Protein AF-T0FRR7-F1 (afdb_monomer_lite)

Structure (mmCIF, N/CA/C/O backbone):
data_AF-T0FRR7-F1
#
_entry.id   AF-T0FRR7-F1
#
loop_
_atom_site.group_PDB
_atom_site.id
_atom_site.type_symbol
_atom_site.label_atom_id
_atom_site.label_alt_id
_atom_site.label_comp_id
_atom_site.label_asym_id
_atom_site.label_entity_id
_atom_site.label_seq_id
_atom_site.pdbx_PDB_ins_code
_atom_site.Cartn_x
_atom_site.Cartn_y
_atom_site.Cartn_z
_atom_site.occupancy
_atom_site.B_iso_or_equiv
_atom_site.auth_seq_id
_atom_site.auth_comp_id
_atom_site.auth_asym_id
_atom_site.auth_atom_id
_atom_site.pdbx_PDB_model_num
ATOM 1 N N . MET A 1 1 ? -27.441 -0.246 1.746 1.00 48.38 1 MET A N 1
ATOM 2 C CA . MET A 1 1 ? -27.263 0.263 0.369 1.00 48.38 1 MET A CA 1
ATOM 3 C C . MET A 1 1 ? -25.774 0.339 0.072 1.00 48.38 1 MET A C 1
ATOM 5 O O . MET A 1 1 ? -25.056 0.926 0.868 1.00 48.38 1 MET A O 1
ATOM 9 N N . SER A 1 2 ? -25.296 -0.276 -1.009 1.00 56.97 2 SER A N 1
ATOM 10 C CA . SER A 1 2 ? -23.936 -0.072 -1.530 1.00 56.97 2 SER A CA 1
ATOM 11 C C . SER A 1 2 ? -24.038 0.771 -2.802 1.00 56.97 2 SER A C 1
ATOM 13 O O . SER A 1 2 ? -24.621 0.311 -3.782 1.00 56.97 2 SER A O 1
ATOM 15 N N . ARG A 1 3 ? -23.519 2.004 -2.789 1.00 68.38 3 ARG A N 1
ATOM 16 C CA . ARG A 1 3 ? -23.418 2.848 -3.991 1.00 68.38 3 ARG A CA 1
ATOM 17 C C . ARG A 1 3 ? -22.219 2.358 -4.802 1.00 68.38 3 ARG A C 1
ATOM 19 O O . ARG A 1 3 ? -21.123 2.310 -4.251 1.00 68.38 3 ARG A O 1
ATOM 26 N N . LYS A 1 4 ? -22.418 1.954 -6.058 1.00 74.56 4 LYS A N 1
ATOM 27 C CA . LYS A 1 4 ? -21.314 1.614 -6.971 1.00 74.56 4 LYS A CA 1
ATOM 28 C C . LYS A 1 4 ? -20.692 2.894 -7.528 1.00 74.56 4 LYS A C 1
ATOM 30 O O . LYS A 1 4 ? -21.388 3.903 -7.649 1.00 74.56 4 LYS A O 1
ATOM 35 N N . ALA A 1 5 ? -19.398 2.851 -7.826 1.00 76.50 5 ALA A N 1
ATOM 36 C CA . ALA A 1 5 ? -18.735 3.936 -8.538 1.00 76.50 5 ALA A CA 1
ATOM 37 C C . ALA A 1 5 ? -19.308 4.034 -9.963 1.00 76.50 5 ALA A C 1
ATOM 39 O O . ALA A 1 5 ? -19.659 3.006 -10.545 1.00 76.50 5 ALA A O 1
ATOM 40 N N . ASN A 1 6 ? -19.455 5.249 -10.494 1.00 76.88 6 ASN A N 1
ATOM 41 C CA . ASN A 1 6 ? -20.037 5.469 -11.820 1.00 76.88 6 ASN A CA 1
ATOM 42 C C . ASN A 1 6 ? -19.397 6.670 -12.525 1.00 76.88 6 ASN A C 1
ATOM 44 O O . ASN A 1 6 ? -19.050 7.655 -11.864 1.00 76.88 6 ASN A O 1
ATOM 48 N N . PHE A 1 7 ? -19.293 6.585 -13.850 1.00 74.88 7 PHE A N 1
ATOM 49 C CA . PHE A 1 7 ? -18.996 7.706 -14.735 1.00 74.88 7 PHE A CA 1
ATOM 50 C C . PHE A 1 7 ? -20.208 7.923 -15.634 1.00 74.88 7 PHE A C 1
ATOM 52 O O . PHE A 1 7 ? -20.632 6.997 -16.321 1.00 74.88 7 PHE A O 1
ATOM 59 N N . ASP A 1 8 ? -20.787 9.117 -15.595 1.00 75.56 8 ASP A N 1
ATOM 60 C CA . ASP A 1 8 ? -21.827 9.502 -16.542 1.00 75.56 8 ASP A CA 1
ATOM 61 C C . ASP A 1 8 ? -21.180 10.247 -17.711 1.00 75.56 8 ASP A C 1
ATOM 63 O O . ASP A 1 8 ? -20.754 11.394 -17.580 1.00 75.56 8 ASP A O 1
ATOM 67 N N . GLU A 1 9 ? -21.092 9.577 -18.859 1.00 73.44 9 GLU A N 1
ATOM 68 C CA . GLU A 1 9 ? -20.481 10.129 -20.070 1.00 73.44 9 GLU A CA 1
ATOM 69 C C . GLU A 1 9 ? -21.252 11.333 -20.628 1.00 73.44 9 GLU A C 1
ATOM 71 O O . GLU A 1 9 ? -20.648 12.197 -21.261 1.00 73.44 9 GLU A O 1
ATOM 76 N N . MET A 1 10 ? -22.566 11.428 -20.383 1.00 75.31 10 MET A N 1
ATOM 77 C CA . MET A 1 10 ? -23.394 12.514 -20.918 1.00 75.31 10 MET A CA 1
ATOM 78 C C . MET A 1 10 ? -23.202 13.824 -20.151 1.00 75.31 10 MET A C 1
ATOM 80 O O . MET A 1 10 ? -23.279 14.900 -20.743 1.00 75.31 10 MET A O 1
ATOM 84 N N . SER A 1 11 ? -22.961 13.739 -18.842 1.00 78.00 11 SER A N 1
ATOM 85 C CA . SER A 1 11 ? -22.755 14.898 -17.962 1.00 78.00 11 SER A CA 1
ATOM 86 C C . SER A 1 11 ? -21.285 15.128 -17.586 1.00 78.00 11 SER A C 1
ATOM 88 O O . SER A 1 11 ? -20.957 16.162 -17.008 1.00 78.00 11 SER A O 1
ATOM 90 N N . ILE A 1 12 ? -20.388 14.195 -17.934 1.00 75.31 12 ILE A N 1
ATOM 91 C CA . ILE A 1 12 ? -18.979 14.166 -17.503 1.00 75.31 12 ILE A CA 1
ATOM 92 C C . ILE A 1 12 ? -18.882 14.179 -15.959 1.00 75.31 12 ILE A C 1
ATOM 94 O O . ILE A 1 12 ? -17.934 14.698 -15.367 1.00 75.31 12 ILE A O 1
ATOM 98 N N . GLU A 1 13 ? -19.864 13.592 -15.268 1.00 79.44 13 GLU A N 1
ATOM 99 C CA . GLU A 1 13 ? -19.877 13.510 -13.807 1.00 79.44 13 GLU A CA 1
ATOM 100 C C . GLU A 1 13 ? -19.266 12.200 -13.302 1.00 79.44 13 GLU A C 1
ATOM 102 O O . GLU A 1 13 ? -19.572 11.096 -13.761 1.00 79.44 13 GLU A O 1
ATOM 107 N N . GLN A 1 14 ? -18.407 12.319 -12.287 1.00 78.31 14 GLN A N 1
ATOM 108 C CA . GLN A 1 14 ? -17.774 11.186 -11.617 1.00 78.31 14 GLN A CA 1
ATOM 109 C C . GLN A 1 14 ? -18.338 11.025 -10.215 1.00 78.31 14 GLN A C 1
ATOM 111 O O . GLN A 1 14 ? -18.249 11.917 -9.370 1.00 78.31 14 GLN A O 1
ATOM 116 N N . THR A 1 15 ? -18.868 9.841 -9.941 1.00 81.31 15 THR A N 1
ATOM 117 C CA . THR A 1 15 ? -19.444 9.507 -8.647 1.00 81.31 15 THR A CA 1
ATOM 118 C C . THR A 1 15 ? -18.545 8.537 -7.889 1.00 81.31 15 THR A C 1
ATOM 120 O O . THR A 1 15 ? -18.255 7.440 -8.371 1.00 81.31 15 THR A O 1
ATOM 123 N N . TRP A 1 16 ? -18.177 8.911 -6.659 1.00 82.81 16 TRP A N 1
ATOM 124 C CA . TRP A 1 16 ? -17.566 7.990 -5.703 1.00 82.81 16 TRP A CA 1
ATOM 125 C C . TRP A 1 16 ? -18.518 6.848 -5.354 1.00 82.81 16 TRP A C 1
ATOM 127 O O . TRP A 1 16 ? -19.701 7.059 -5.065 1.00 82.81 16 TRP A O 1
ATOM 137 N N . GLY A 1 17 ? -17.977 5.640 -5.293 1.00 80.38 17 GLY A N 1
ATOM 138 C CA . GLY A 1 17 ? -18.691 4.484 -4.786 1.00 80.38 17 GLY A CA 1
ATOM 139 C C . GLY A 1 17 ? -17.758 3.390 -4.297 1.00 80.38 17 GLY A C 1
ATOM 140 O O . GLY A 1 17 ? -16.536 3.485 -4.377 1.00 80.38 17 GLY A O 1
ATOM 141 N N . ASN A 1 18 ? -18.363 2.346 -3.752 1.00 69.94 18 ASN A N 1
ATOM 142 C CA . ASN A 1 18 ? -17.656 1.228 -3.155 1.00 69.94 18 ASN A CA 1
ATOM 143 C C . ASN A 1 18 ? -17.242 0.257 -4.263 1.00 69.94 18 ASN A C 1
ATOM 145 O O . ASN A 1 18 ? -18.091 -0.180 -5.042 1.00 69.94 18 ASN A O 1
ATOM 149 N N . HIS A 1 19 ? -15.961 -0.094 -4.294 1.00 74.88 19 HIS A N 1
ATOM 150 C CA . HIS A 1 19 ? -15.427 -1.139 -5.159 1.00 74.88 19 HIS A CA 1
ATOM 151 C C . HIS A 1 19 ? -15.539 -2.502 -4.462 1.00 74.88 19 HIS A C 1
ATOM 153 O O . HIS A 1 19 ? -16.165 -3.423 -4.980 1.00 74.88 19 HIS A O 1
ATOM 159 N N . THR A 1 20 ? -15.040 -2.590 -3.224 1.00 86.38 20 THR A N 1
ATOM 160 C CA . THR A 1 20 ? -15.028 -3.823 -2.422 1.00 86.38 20 THR A CA 1
ATOM 161 C C . THR A 1 20 ? -15.355 -3.502 -0.966 1.00 86.38 20 THR A C 1
ATOM 163 O O . THR A 1 20 ? -14.828 -2.542 -0.407 1.00 86.38 20 THR A O 1
ATOM 166 N N . ILE A 1 21 ? -16.220 -4.296 -0.327 1.00 89.31 21 ILE A N 1
ATOM 167 C CA . ILE A 1 21 ? -16.523 -4.178 1.107 1.00 89.31 21 ILE A CA 1
ATOM 168 C C . ILE A 1 21 ? -16.412 -5.560 1.739 1.00 89.31 21 ILE A C 1
ATOM 170 O O . ILE A 1 21 ? -17.254 -6.421 1.489 1.00 89.31 21 ILE A O 1
ATOM 174 N N . ASN A 1 22 ? -15.437 -5.743 2.623 1.00 91.38 22 ASN A N 1
ATOM 175 C CA . ASN A 1 22 ? -15.297 -6.953 3.420 1.00 91.38 22 ASN A CA 1
ATOM 176 C C . ASN A 1 22 ? -15.402 -6.597 4.905 1.00 91.38 22 ASN A C 1
ATOM 178 O O . ASN A 1 22 ? -14.428 -6.267 5.581 1.00 91.38 22 ASN A O 1
ATOM 182 N N . LYS A 1 23 ? -16.633 -6.652 5.423 1.00 89.44 23 LYS A N 1
ATOM 183 C CA . LYS A 1 23 ? -16.933 -6.285 6.815 1.00 89.44 23 LYS A CA 1
ATOM 184 C C . LYS A 1 23 ? -16.252 -7.206 7.825 1.00 89.44 23 LYS A C 1
ATOM 186 O O . LYS A 1 23 ? -15.847 -6.742 8.887 1.00 89.44 23 LYS A O 1
ATOM 191 N N . THR A 1 24 ? -16.124 -8.490 7.494 1.00 90.81 24 THR A N 1
ATOM 192 C CA . THR A 1 24 ? -15.522 -9.505 8.368 1.00 90.81 24 THR A CA 1
ATOM 193 C C . THR A 1 24 ? -14.070 -9.154 8.675 1.00 90.81 24 THR A C 1
ATOM 195 O O . THR A 1 24 ? -13.666 -9.102 9.839 1.00 90.81 24 THR A O 1
ATOM 198 N N . ASN A 1 25 ? -13.314 -8.809 7.636 1.00 91.44 25 ASN A N 1
ATOM 199 C CA . ASN A 1 25 ? -11.898 -8.486 7.766 1.00 91.44 25 ASN A CA 1
ATOM 200 C C . ASN A 1 25 ? -11.634 -6.997 8.026 1.00 91.44 25 ASN A C 1
ATOM 202 O O . ASN A 1 25 ? -10.502 -6.626 8.301 1.00 91.44 25 ASN A O 1
ATOM 206 N N . GLY A 1 26 ? -12.667 -6.149 8.003 1.00 93.00 26 GLY A N 1
ATOM 207 C CA . GLY A 1 26 ? -12.507 -4.709 8.202 1.00 93.00 26 GLY A CA 1
ATOM 208 C C . GLY A 1 26 ? -11.795 -4.040 7.028 1.00 93.00 26 GLY A C 1
ATOM 209 O O . GLY A 1 26 ? -10.922 -3.208 7.244 1.00 93.00 26 GLY A O 1
ATOM 210 N N . PHE A 1 27 ? -12.161 -4.415 5.802 1.00 95.56 27 PHE A N 1
ATOM 211 C CA . PHE A 1 27 ? -11.626 -3.824 4.580 1.00 95.56 27 PHE A CA 1
ATOM 212 C C . PHE A 1 27 ? -12.709 -3.087 3.794 1.00 95.56 27 PHE A C 1
ATOM 214 O O . PHE A 1 27 ? -13.845 -3.559 3.651 1.00 95.56 27 PHE A O 1
ATOM 221 N N . LEU A 1 28 ? -12.337 -1.934 3.252 1.00 94.06 28 LEU A N 1
ATOM 222 C CA . LEU A 1 28 ? -13.153 -1.135 2.354 1.00 94.06 28 LEU A CA 1
ATOM 223 C C . LEU A 1 28 ? -12.255 -0.577 1.256 1.00 94.06 28 LEU A C 1
ATOM 225 O O . LEU A 1 28 ? -11.266 0.084 1.540 1.00 94.06 28 LEU A O 1
ATOM 229 N N . SER A 1 29 ? -12.647 -0.767 0.005 1.00 91.62 29 SER A N 1
ATOM 230 C CA . SER A 1 29 ? -12.098 -0.015 -1.113 1.00 91.62 29 SER A CA 1
ATOM 231 C C . SER A 1 29 ? -13.206 0.819 -1.732 1.00 91.62 29 SER A C 1
ATOM 233 O O . SER A 1 29 ? -14.270 0.300 -2.083 1.00 91.62 29 SER A O 1
ATOM 235 N N . ILE A 1 30 ? -12.956 2.117 -1.847 1.00 90.25 30 ILE A N 1
ATOM 236 C CA . ILE A 1 30 ? -13.810 3.058 -2.565 1.00 90.25 30 ILE A CA 1
ATOM 237 C C . ILE A 1 30 ? -13.028 3.651 -3.720 1.00 90.25 30 ILE A C 1
ATOM 239 O O . ILE A 1 30 ? -11.803 3.757 -3.682 1.00 90.25 30 ILE A O 1
ATOM 243 N N . GLY A 1 31 ? -13.750 4.089 -4.733 1.00 87.44 31 GLY A N 1
ATOM 244 C CA . GLY A 1 31 ? -13.133 4.768 -5.844 1.00 87.44 31 GLY A CA 1
ATOM 245 C C . GLY A 1 31 ? -14.115 5.558 -6.672 1.00 87.44 31 GLY A C 1
ATOM 246 O O . GLY A 1 31 ? -15.329 5.518 -6.449 1.00 87.44 31 GLY A O 1
ATOM 247 N N . LYS A 1 32 ? -13.567 6.273 -7.642 1.00 84.50 32 LYS A N 1
ATOM 248 C CA . LYS A 1 32 ? -14.323 6.826 -8.758 1.00 84.50 32 LYS A CA 1
ATOM 249 C C . LYS A 1 32 ? -13.578 6.508 -10.054 1.00 84.50 32 LYS A C 1
ATOM 251 O O . LYS A 1 32 ? -12.348 6.624 -10.065 1.00 84.50 32 LYS A O 1
ATOM 256 N N . PRO A 1 33 ? -14.293 6.152 -11.128 1.00 77.88 33 PRO A N 1
ATOM 257 C CA . PRO A 1 33 ? -13.678 6.056 -12.440 1.00 77.88 33 PRO A CA 1
ATOM 258 C C . PRO A 1 33 ? -13.096 7.413 -12.837 1.00 77.88 33 PRO A C 1
ATOM 260 O O . PRO A 1 33 ? -13.715 8.457 -12.605 1.00 77.88 33 PRO A O 1
ATOM 263 N N . GLY A 1 34 ? -11.888 7.414 -13.388 1.00 69.31 34 GLY A N 1
ATOM 264 C CA . GLY A 1 34 ? -11.328 8.584 -14.059 1.00 69.31 34 GLY A CA 1
ATOM 265 C C . GLY A 1 34 ? -11.494 8.501 -15.569 1.00 69.31 34 GLY A C 1
ATOM 266 O O . GLY A 1 34 ? -11.959 7.507 -16.124 1.00 69.31 34 GLY A O 1
ATOM 267 N N . MET A 1 35 ? -11.112 9.577 -16.255 1.00 62.88 35 MET A N 1
ATOM 268 C CA . MET A 1 35 ? -11.086 9.583 -17.717 1.00 62.88 35 MET A CA 1
ATOM 269 C C . MET A 1 35 ? -9.956 8.669 -18.213 1.00 62.88 35 MET A C 1
ATOM 271 O O . MET A 1 35 ? -8.910 8.567 -17.569 1.00 62.88 35 MET A O 1
ATOM 275 N N . MET A 1 36 ? -10.165 8.006 -19.355 1.00 63.22 36 MET A N 1
ATOM 276 C CA . MET A 1 36 ? -9.164 7.139 -20.002 1.00 63.22 36 MET A CA 1
ATOM 277 C C . MET A 1 36 ? -8.666 5.972 -19.122 1.00 63.22 36 MET A C 1
ATOM 279 O O . MET A 1 36 ? -7.488 5.635 -19.141 1.00 63.22 36 MET A O 1
ATOM 283 N N . GLY A 1 37 ? -9.556 5.363 -18.329 1.00 60.06 37 GLY A N 1
ATOM 284 C CA . GLY A 1 37 ? -9.249 4.166 -17.531 1.00 60.06 37 GLY A CA 1
ATOM 285 C C . GLY A 1 37 ? -8.470 4.420 -16.235 1.00 60.06 37 GLY A C 1
ATOM 286 O O . GLY A 1 37 ? -8.087 3.468 -15.564 1.00 60.06 37 GLY A O 1
ATOM 287 N N . SER A 1 38 ? -8.225 5.684 -15.870 1.00 65.94 38 SER A N 1
ATOM 288 C CA . SER A 1 38 ? -7.503 6.043 -14.643 1.00 65.94 38 SER A CA 1
ATOM 289 C C . SER A 1 38 ? -8.404 5.995 -13.405 1.00 65.94 38 SER A C 1
ATOM 291 O O . SER A 1 38 ? -9.048 6.976 -13.055 1.00 65.94 38 SER A O 1
ATOM 293 N N . ASP A 1 39 ? -8.454 4.876 -12.692 1.00 73.50 39 ASP A N 1
ATOM 294 C CA . ASP A 1 39 ? -9.299 4.792 -11.497 1.00 73.50 39 ASP A CA 1
ATOM 295 C C . ASP A 1 39 ? -8.654 5.464 -10.279 1.00 73.50 39 ASP A C 1
ATOM 297 O O . ASP A 1 39 ? -7.493 5.240 -9.928 1.00 73.50 39 ASP A O 1
ATOM 301 N N . TYR A 1 40 ? -9.438 6.298 -9.597 1.00 81.00 40 TYR A N 1
ATOM 302 C CA . TYR A 1 40 ? -9.084 6.808 -8.279 1.00 81.00 40 TYR A CA 1
ATOM 303 C C . TYR A 1 40 ? -9.522 5.788 -7.255 1.00 81.00 40 TYR A C 1
ATOM 305 O O . TYR A 1 40 ? -10.719 5.528 -7.145 1.00 81.00 40 TYR A O 1
ATOM 313 N N . LYS A 1 41 ? -8.577 5.249 -6.488 1.00 86.81 41 LYS A N 1
ATOM 314 C CA . LYS A 1 41 ? -8.855 4.216 -5.494 1.00 86.81 41 LYS A CA 1
ATOM 315 C C . LYS A 1 41 ? -8.290 4.624 -4.142 1.00 86.81 41 LYS A C 1
ATOM 317 O O . LYS A 1 41 ? -7.140 5.049 -4.026 1.00 86.81 41 LYS A O 1
ATOM 322 N N . VAL A 1 42 ? -9.119 4.479 -3.118 1.00 91.44 42 VAL A N 1
ATOM 323 C CA . VAL A 1 42 ? -8.714 4.579 -1.719 1.00 91.44 42 VAL A CA 1
ATOM 324 C C . VAL A 1 42 ? -9.095 3.281 -1.029 1.00 91.44 42 VAL A C 1
ATOM 326 O O . VAL A 1 42 ? -10.235 2.821 -1.126 1.00 91.44 42 VAL A O 1
ATOM 329 N N . GLU A 1 43 ? -8.133 2.676 -0.351 1.00 94.56 43 GLU A N 1
ATOM 330 C CA . GLU A 1 43 ? -8.326 1.467 0.436 1.00 94.56 43 GLU A CA 1
ATOM 331 C C . GLU A 1 43 ? -8.189 1.782 1.914 1.00 94.56 43 GLU A C 1
ATOM 333 O O . GLU A 1 43 ? -7.365 2.600 2.323 1.00 94.56 43 GLU A O 1
ATOM 338 N N . PHE A 1 44 ? -8.979 1.075 2.704 1.00 96.12 44 PHE A N 1
ATOM 339 C CA . PHE A 1 44 ? -8.978 1.105 4.149 1.00 96.12 44 PHE A CA 1
ATOM 340 C C . PHE A 1 44 ? -8.884 -0.333 4.641 1.00 96.12 44 PHE A C 1
ATOM 342 O O . PHE A 1 44 ? -9.671 -1.181 4.214 1.00 96.12 44 PHE A O 1
ATOM 349 N N . ALA A 1 45 ? -7.963 -0.598 5.560 1.00 97.31 45 ALA A N 1
ATOM 350 C CA . ALA A 1 45 ? -7.853 -1.881 6.245 1.00 97.31 45 ALA A CA 1
ATOM 351 C C . ALA A 1 45 ? -7.667 -1.663 7.747 1.00 97.31 45 ALA A C 1
ATOM 353 O O . ALA A 1 45 ? -7.039 -0.689 8.167 1.00 97.31 45 ALA A O 1
ATOM 354 N N . VAL A 1 46 ? -8.227 -2.563 8.555 1.00 96.00 46 VAL A N 1
ATOM 355 C CA . VAL A 1 46 ? -8.221 -2.451 10.017 1.00 96.00 46 VAL A CA 1
ATOM 356 C C . VAL A 1 46 ? -7.383 -3.560 10.652 1.00 96.00 46 VAL A C 1
ATOM 358 O O . VAL A 1 46 ? -7.698 -4.742 10.521 1.00 96.00 46 VAL A O 1
ATOM 361 N N . TRP A 1 47 ? -6.386 -3.177 11.449 1.00 95.25 47 TRP A N 1
ATOM 362 C CA . TRP A 1 47 ? -5.657 -4.067 12.355 1.00 95.25 47 TRP A CA 1
ATOM 363 C C . TRP A 1 47 ? -6.163 -3.846 13.779 1.00 95.25 47 TRP A C 1
ATOM 365 O O . TRP A 1 47 ? -5.890 -2.825 14.413 1.00 95.25 47 TRP A O 1
ATOM 375 N N . ARG A 1 48 ? -6.934 -4.806 14.294 1.00 91.56 48 ARG A N 1
ATOM 376 C CA . ARG A 1 48 ? -7.497 -4.731 15.649 1.00 91.56 48 ARG A CA 1
ATOM 377 C C . ARG A 1 48 ? -6.409 -5.004 16.686 1.00 91.56 48 ARG A C 1
ATOM 379 O O . ARG A 1 48 ? -5.693 -5.998 16.576 1.00 91.56 48 ARG A O 1
ATOM 386 N N . LYS A 1 49 ? -6.320 -4.148 17.702 1.00 89.38 49 LYS A N 1
ATOM 387 C CA . LYS A 1 49 ? -5.405 -4.297 18.838 1.00 89.38 49 LYS A CA 1
ATOM 388 C C . LYS A 1 49 ? -6.177 -4.716 20.098 1.00 89.38 49 LYS A C 1
ATOM 390 O O . LYS A 1 49 ? -7.385 -4.476 20.190 1.00 89.38 49 LYS A O 1
ATOM 395 N N . PRO A 1 50 ? -5.509 -5.320 21.095 1.00 85.50 50 PRO A N 1
ATOM 396 C CA . PRO A 1 50 ? -6.093 -5.494 22.422 1.00 85.50 50 PRO A CA 1
ATOM 397 C C . PRO A 1 50 ? -6.510 -4.150 23.048 1.00 85.50 50 PRO A C 1
ATOM 399 O O . PRO A 1 50 ? -5.969 -3.097 22.712 1.00 85.50 50 PRO A O 1
ATOM 402 N N . GLY A 1 51 ? -7.457 -4.178 23.991 1.00 83.62 51 GLY A N 1
ATOM 403 C CA . GLY A 1 51 ? -7.823 -2.991 24.778 1.00 83.62 51 GLY A CA 1
ATOM 404 C C . GLY A 1 51 ? -8.651 -1.938 24.031 1.00 83.62 51 GLY A C 1
ATOM 405 O O . GLY A 1 51 ? -8.477 -0.748 24.280 1.00 83.62 51 GLY A O 1
ATOM 406 N N . ASN A 1 52 ? -9.547 -2.366 23.131 1.00 85.00 52 ASN A N 1
ATOM 407 C CA . ASN A 1 52 ? -10.453 -1.499 22.359 1.00 85.00 52 ASN A CA 1
ATOM 408 C C . ASN A 1 52 ? -9.735 -0.427 21.515 1.00 85.00 52 ASN A C 1
ATOM 410 O O . ASN A 1 52 ? -10.273 0.659 21.304 1.00 85.00 52 ASN A O 1
ATOM 414 N N . SER A 1 53 ? -8.530 -0.739 21.030 1.00 93.50 53 SER A N 1
ATOM 415 C CA . SER A 1 53 ? -7.803 0.073 20.050 1.00 93.50 53 SER A CA 1
ATOM 416 C C . SER A 1 53 ? -7.814 -0.604 18.676 1.00 93.50 53 SER A C 1
ATOM 418 O O . SER A 1 53 ? -7.918 -1.829 18.561 1.00 93.50 53 SER A O 1
ATOM 420 N N . SER A 1 54 ? -7.729 0.170 17.600 1.00 94.94 54 SER A N 1
ATOM 421 C CA . SER A 1 54 ? -7.546 -0.352 16.243 1.00 94.94 54 SER A CA 1
ATOM 422 C C . SER A 1 54 ? -6.682 0.586 15.419 1.00 94.94 54 SER A C 1
ATOM 424 O O . SER A 1 54 ? -6.837 1.798 15.500 1.00 94.94 54 SER A O 1
ATOM 426 N N . ILE A 1 55 ? -5.808 0.021 14.593 1.00 97.06 55 ILE A N 1
ATOM 427 C CA . ILE A 1 55 ? -5.106 0.772 13.557 1.00 97.06 55 ILE A CA 1
ATOM 428 C C . ILE A 1 55 ? -5.926 0.703 12.280 1.00 97.06 55 ILE A C 1
ATOM 430 O O . ILE A 1 55 ? -6.328 -0.381 11.857 1.00 97.06 55 ILE A O 1
ATOM 434 N N . VAL A 1 56 ? -6.138 1.849 11.650 1.00 97.44 56 VAL A N 1
ATOM 435 C CA . VAL A 1 56 ? -6.691 1.951 10.306 1.00 97.44 56 VAL A CA 1
ATOM 436 C C . VAL A 1 56 ? -5.584 2.407 9.374 1.00 97.44 56 VAL A C 1
ATOM 438 O O . VAL A 1 56 ? -5.059 3.510 9.515 1.00 97.44 56 VAL A O 1
ATOM 441 N N . GLY A 1 57 ? -5.221 1.537 8.438 1.00 97.56 57 GLY A N 1
ATOM 442 C CA . GLY A 1 57 ? -4.362 1.894 7.318 1.00 97.56 57 GLY A CA 1
ATOM 443 C C . GLY A 1 57 ? -5.201 2.461 6.187 1.00 97.56 57 GLY A C 1
ATOM 444 O O . GLY A 1 57 ? -6.279 1.943 5.893 1.00 97.56 57 GLY A O 1
ATOM 445 N N . ILE A 1 58 ? -4.691 3.515 5.568 1.00 97.12 58 ILE A N 1
ATOM 446 C CA . ILE A 1 58 ? -5.266 4.168 4.403 1.00 97.12 58 ILE A CA 1
ATOM 447 C C . ILE A 1 58 ? -4.221 4.111 3.302 1.00 97.12 58 ILE A C 1
ATOM 449 O O . ILE A 1 58 ? -3.086 4.541 3.497 1.00 97.12 58 ILE A O 1
ATOM 453 N N . ASN A 1 59 ? -4.614 3.592 2.149 1.00 95.12 59 ASN A N 1
ATOM 454 C CA . ASN A 1 59 ? -3.822 3.651 0.935 1.00 95.12 59 ASN A CA 1
ATOM 455 C C . ASN A 1 59 ? -4.577 4.492 -0.080 1.00 95.12 59 ASN A C 1
ATOM 457 O O . ASN A 1 59 ? -5.661 4.107 -0.520 1.00 95.12 59 ASN A O 1
ATOM 461 N N . SER A 1 60 ? -4.019 5.641 -0.441 1.00 88.81 60 SER A N 1
ATOM 462 C CA . SER A 1 60 ? -4.583 6.485 -1.490 1.00 88.81 60 SER A CA 1
ATOM 463 C C . SER A 1 60 ? -3.710 6.409 -2.735 1.00 88.81 60 SER A C 1
ATOM 465 O O . SER A 1 60 ? -2.511 6.688 -2.690 1.00 88.81 60 SER A O 1
ATOM 467 N N . THR A 1 61 ? -4.323 6.014 -3.851 1.00 79.38 61 THR A N 1
ATOM 468 C CA . THR A 1 61 ? -3.664 5.940 -5.157 1.00 79.38 61 THR A CA 1
ATOM 469 C C . T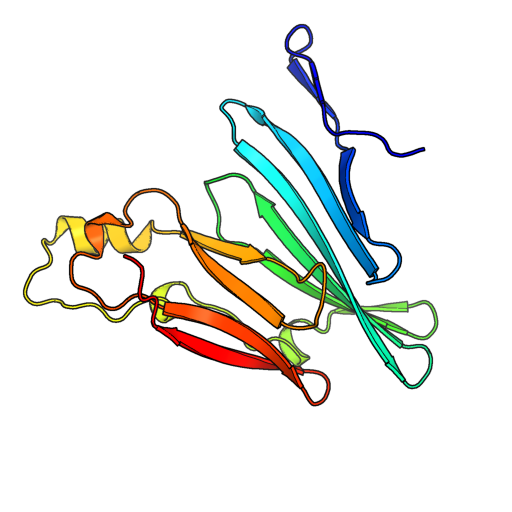HR A 1 61 ? -4.409 6.852 -6.131 1.00 79.38 61 THR A C 1
ATOM 471 O O . THR A 1 61 ? -5.619 6.724 -6.338 1.00 79.38 61 THR A O 1
ATOM 474 N N . TYR A 1 62 ? -3.692 7.834 -6.682 1.00 68.31 62 TYR A N 1
ATOM 475 C CA . TYR A 1 62 ? -4.245 8.859 -7.570 1.00 68.31 62 TYR A CA 1
ATOM 476 C C . TYR A 1 62 ? -3.960 8.490 -9.033 1.00 68.31 62 TYR A C 1
ATOM 478 O O . TYR A 1 62 ? -3.002 8.993 -9.622 1.00 68.31 62 TYR A O 1
ATOM 486 N N . GLY A 1 63 ? -4.773 7.592 -9.603 1.00 64.50 63 GLY A N 1
ATOM 487 C CA . GLY A 1 63 ? -4.613 7.103 -10.980 1.00 64.50 63 GLY A CA 1
ATOM 488 C C . GLY A 1 63 ? -3.218 6.525 -11.273 1.00 64.50 63 GLY A C 1
ATOM 489 O O . GLY A 1 63 ? -2.455 6.222 -10.360 1.00 64.50 63 GLY A O 1
ATOM 490 N N . PHE A 1 64 ? -2.860 6.416 -12.557 1.00 61.47 64 PHE A N 1
ATOM 491 C CA . PHE A 1 64 ? -1.572 5.863 -13.015 1.00 61.47 64 PHE A CA 1
ATOM 492 C C . PHE A 1 64 ? -0.366 6.809 -12.879 1.00 61.47 64 PHE A C 1
ATOM 494 O O . PHE A 1 64 ? 0.661 6.583 -13.506 1.00 61.47 64 PHE A O 1
ATOM 501 N N . GLN A 1 65 ? -0.484 7.914 -12.139 1.00 68.94 65 GLN A N 1
ATOM 502 C CA . GLN A 1 65 ? 0.506 9.000 -12.201 1.00 68.94 65 GLN A CA 1
ATOM 503 C C . GLN A 1 65 ? 1.283 9.218 -10.905 1.00 68.94 65 GLN A C 1
ATOM 505 O O . GLN A 1 65 ? 2.142 10.101 -10.854 1.00 68.94 65 GLN A O 1
ATOM 510 N N . ARG A 1 66 ? 0.969 8.487 -9.829 1.00 81.31 66 ARG A N 1
ATOM 511 C CA . ARG A 1 66 ? 1.615 8.692 -8.527 1.00 81.31 66 ARG A CA 1
ATOM 512 C C . ARG A 1 66 ? 1.831 7.390 -7.776 1.00 81.31 66 ARG A C 1
ATOM 514 O O . ARG A 1 66 ? 1.068 6.438 -7.911 1.00 81.31 66 ARG A O 1
ATOM 521 N N . ASN A 1 67 ? 2.857 7.399 -6.935 1.00 88.12 67 ASN A N 1
ATOM 522 C CA . ASN A 1 67 ? 3.081 6.331 -5.974 1.00 88.12 67 ASN A CA 1
ATOM 523 C C . ASN A 1 67 ? 1.939 6.263 -4.957 1.00 88.12 67 ASN A C 1
ATOM 525 O O . ASN A 1 67 ? 1.368 7.297 -4.593 1.00 88.12 67 ASN A O 1
ATOM 529 N N . SER A 1 68 ? 1.647 5.059 -4.470 1.00 90.88 68 SER A N 1
ATOM 530 C CA . SER A 1 68 ? 0.720 4.872 -3.353 1.00 90.88 68 SER A CA 1
ATOM 531 C C . SER A 1 68 ? 1.166 5.659 -2.119 1.00 90.88 68 SER A C 1
ATOM 533 O O . SER A 1 68 ? 2.336 5.633 -1.734 1.00 90.88 68 SER A O 1
ATOM 535 N N . LEU A 1 69 ? 0.214 6.339 -1.478 1.00 92.12 69 LEU A N 1
ATOM 536 C CA . LEU A 1 69 ? 0.428 7.068 -0.231 1.00 92.12 69 LEU A CA 1
ATOM 537 C C . LEU A 1 69 ? -0.225 6.301 0.915 1.00 92.12 69 LEU A C 1
ATOM 539 O O . LEU A 1 69 ? -1.454 6.253 1.018 1.00 92.12 69 LEU A O 1
ATOM 543 N N . LEU A 1 70 ? 0.622 5.710 1.758 1.00 95.75 70 LEU A N 1
ATOM 544 C CA . LEU A 1 70 ? 0.218 4.963 2.942 1.00 95.75 70 LEU A CA 1
ATOM 545 C C . LEU A 1 70 ? 0.219 5.865 4.176 1.00 95.75 70 LEU A C 1
ATOM 547 O O . LEU A 1 70 ? 1.197 6.557 4.459 1.00 95.75 70 LEU A O 1
ATOM 551 N N . SER A 1 71 ? -0.872 5.831 4.930 1.00 97.38 71 SER A N 1
ATOM 552 C CA . SER A 1 71 ? -1.005 6.510 6.220 1.00 97.38 71 SER A CA 1
ATOM 553 C C . SER A 1 71 ? -1.709 5.598 7.211 1.00 97.38 71 SER A C 1
ATOM 555 O O . SER A 1 71 ? -2.542 4.780 6.822 1.00 97.38 71 SER A O 1
ATOM 557 N N . PHE A 1 72 ? -1.378 5.725 8.492 1.00 98.19 72 PHE A N 1
ATOM 558 C CA . PHE A 1 72 ? -1.928 4.876 9.540 1.00 98.19 72 PHE A CA 1
ATOM 559 C C . PHE A 1 72 ? -2.372 5.701 10.735 1.00 98.19 72 PHE A C 1
ATOM 561 O O . PHE A 1 72 ? -1.602 6.489 11.285 1.00 98.19 72 PHE A O 1
ATOM 568 N N . TYR A 1 73 ? -3.603 5.452 11.167 1.00 98.19 73 TYR A N 1
ATOM 569 C CA . TYR A 1 73 ? -4.211 6.134 12.298 1.00 98.19 73 TYR A CA 1
ATOM 570 C C . TYR A 1 73 ? -4.641 5.125 13.357 1.00 98.19 73 TYR A C 1
ATOM 572 O O . TYR A 1 73 ? -5.260 4.113 13.031 1.00 98.19 73 TYR A O 1
ATOM 580 N N . GLU A 1 74 ? -4.334 5.392 14.622 1.00 97.50 74 GLU A N 1
ATOM 581 C CA . GLU A 1 74 ? -4.879 4.631 15.744 1.00 97.50 74 GLU A CA 1
ATOM 582 C C . GLU A 1 74 ? -6.193 5.272 16.192 1.00 97.50 74 GLU A C 1
ATOM 584 O O . GLU A 1 74 ? -6.257 6.476 16.435 1.00 97.50 74 GLU A O 1
ATOM 589 N N . PHE A 1 75 ? -7.240 4.457 16.305 1.00 96.38 75 PHE A N 1
ATOM 590 C CA . PHE A 1 75 ? -8.482 4.822 16.969 1.00 96.38 75 PHE A CA 1
ATOM 591 C C . PHE A 1 75 ? -8.499 4.221 18.366 1.00 96.38 75 PHE A C 1
ATOM 593 O O . PHE A 1 75 ? -8.550 2.996 18.521 1.00 96.38 75 PHE A O 1
ATOM 600 N N . LYS A 1 76 ? -8.472 5.075 19.387 1.00 95.31 76 LYS A N 1
ATOM 601 C CA . LYS A 1 76 ? -8.470 4.665 20.793 1.00 95.31 76 LYS A CA 1
ATOM 602 C C . LYS A 1 76 ? -9.201 5.708 21.627 1.00 95.31 76 LYS A C 1
ATOM 604 O O . LYS A 1 76 ? -9.031 6.896 21.406 1.00 95.31 76 LYS A O 1
ATOM 609 N N . PHE A 1 77 ? -10.031 5.264 22.573 1.00 91.56 77 PHE A N 1
ATOM 610 C CA . PHE A 1 77 ? -10.825 6.152 23.440 1.00 91.56 77 PHE A CA 1
ATOM 611 C C . PHE A 1 77 ? -11.649 7.209 22.682 1.00 91.56 77 PHE A C 1
ATOM 613 O O . PHE A 1 77 ? -11.835 8.318 23.165 1.00 91.56 77 PHE A O 1
ATOM 620 N N . ASN A 1 78 ? -12.185 6.833 21.515 1.00 90.50 78 ASN A N 1
ATOM 621 C CA . ASN A 1 78 ? -12.960 7.715 20.638 1.00 90.50 78 ASN A CA 1
ATOM 622 C C . ASN A 1 78 ? -12.160 8.880 20.019 1.00 90.50 78 ASN A C 1
ATOM 624 O O . ASN A 1 78 ? -12.745 9.861 19.565 1.00 90.50 78 ASN A O 1
ATOM 628 N N . GLU A 1 79 ? -10.836 8.751 19.958 1.00 95.44 79 GLU A N 1
ATOM 629 C CA . GLU A 1 79 ? -9.926 9.722 19.356 1.00 95.44 79 GLU A CA 1
ATOM 630 C C . GLU A 1 79 ? -9.075 9.067 18.265 1.00 95.44 79 GLU A C 1
ATOM 632 O O . GLU A 1 79 ? -8.797 7.865 18.313 1.00 95.44 79 GLU A O 1
ATOM 637 N N . TRP A 1 80 ? -8.670 9.872 17.280 1.00 97.25 80 TRP A N 1
ATOM 638 C CA . TRP A 1 80 ? -7.778 9.472 16.193 1.00 97.25 80 TRP A CA 1
ATOM 639 C C . TRP A 1 80 ? -6.401 10.101 16.378 1.00 97.25 80 TRP A C 1
A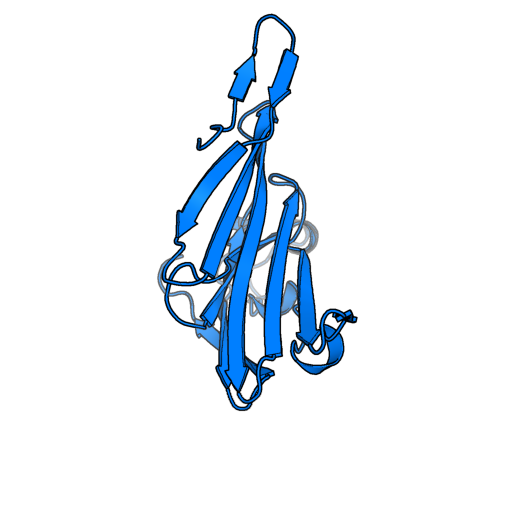TOM 641 O O . TRP A 1 80 ? -6.297 11.315 16.554 1.00 97.25 80 TRP A O 1
ATOM 651 N N . SER A 1 81 ? -5.345 9.300 16.264 1.00 97.81 81 SER A N 1
ATOM 652 C CA . SER A 1 81 ? -3.958 9.772 16.270 1.00 97.81 81 SER A CA 1
ATOM 653 C C . SER A 1 81 ? -3.186 9.234 15.067 1.00 97.81 81 SER A C 1
ATOM 655 O O . SER A 1 81 ? -3.336 8.074 14.690 1.00 97.81 81 SER A O 1
ATOM 657 N N . ASP A 1 82 ? -2.360 10.077 14.442 1.00 98.12 82 ASP A N 1
ATOM 658 C CA . ASP A 1 82 ? -1.451 9.640 13.377 1.00 98.12 82 ASP A CA 1
ATOM 659 C C . ASP A 1 82 ? -0.269 8.876 13.988 1.00 98.12 82 ASP A C 1
ATOM 661 O O . ASP A 1 82 ? 0.492 9.403 14.807 1.00 98.12 82 ASP A O 1
ATOM 665 N N . VAL A 1 83 ? -0.123 7.619 13.582 1.00 97.88 83 VAL A N 1
ATOM 666 C CA . VAL A 1 83 ? 0.934 6.710 14.040 1.00 97.88 83 VAL A CA 1
ATOM 667 C C . VAL A 1 83 ? 1.813 6.227 12.887 1.00 97.88 83 VAL A C 1
ATOM 669 O O . VAL A 1 83 ? 2.642 5.338 13.084 1.00 97.88 83 VAL A O 1
ATOM 672 N N . THR A 1 84 ? 1.683 6.820 11.696 1.00 97.69 84 THR A N 1
ATOM 673 C CA . THR A 1 84 ? 2.350 6.387 10.456 1.00 97.69 84 THR A CA 1
ATOM 674 C C . THR A 1 84 ? 3.846 6.168 10.668 1.00 97.69 84 THR A C 1
ATOM 676 O O . THR A 1 84 ? 4.341 5.058 10.488 1.00 97.69 84 THR A O 1
ATOM 679 N N . ASN A 1 85 ? 4.555 7.182 11.168 1.00 97.19 85 ASN A N 1
ATOM 680 C CA . ASN A 1 85 ? 6.008 7.124 11.375 1.00 97.19 85 ASN A CA 1
ATOM 681 C C . ASN A 1 85 ? 6.440 6.236 12.561 1.00 97.19 85 ASN A C 1
ATOM 683 O O . ASN A 1 85 ? 7.629 5.992 12.746 1.00 97.19 85 ASN A O 1
ATOM 687 N N . GLN A 1 86 ? 5.499 5.773 13.389 1.00 97.19 86 GLN A N 1
ATOM 688 C CA . GLN A 1 86 ? 5.780 4.914 14.544 1.00 97.19 86 GLN A CA 1
ATOM 689 C C . GLN A 1 86 ? 5.726 3.427 14.179 1.00 97.19 86 GLN A C 1
ATOM 691 O O . GLN A 1 86 ? 6.440 2.614 14.780 1.00 97.19 86 GLN A O 1
ATOM 696 N N . ILE A 1 87 ? 4.859 3.080 13.221 1.00 96.88 87 ILE A N 1
ATOM 697 C CA . ILE A 1 87 ? 4.551 1.690 12.870 1.00 96.88 87 ILE A CA 1
ATOM 698 C C . ILE A 1 87 ? 4.969 1.313 11.451 1.00 96.88 87 ILE A C 1
ATOM 700 O O . ILE A 1 87 ? 5.126 0.125 11.189 1.00 96.88 87 ILE A O 1
ATOM 704 N N . PHE A 1 88 ? 5.150 2.277 10.544 1.00 97.50 88 PHE A N 1
ATOM 705 C CA . PHE A 1 88 ? 5.502 2.020 9.152 1.00 97.50 88 PHE A CA 1
ATOM 706 C C . PHE A 1 88 ? 6.911 2.547 8.840 1.00 97.50 88 PHE A C 1
ATOM 708 O O . PHE A 1 88 ? 7.181 3.730 9.047 1.00 97.50 88 PHE A O 1
ATOM 715 N N . PRO A 1 89 ? 7.826 1.709 8.318 1.00 95.38 89 PRO A N 1
ATOM 716 C CA . PRO A 1 89 ? 9.224 2.095 8.108 1.00 95.38 89 PRO A CA 1
ATOM 717 C C . PRO A 1 89 ? 9.447 2.979 6.867 1.00 95.38 89 PRO A C 1
ATOM 719 O O . PRO A 1 89 ? 10.587 3.321 6.557 1.00 95.38 89 PRO A O 1
ATOM 722 N N . GLY A 1 90 ? 8.388 3.323 6.130 1.00 94.00 90 GLY A N 1
ATOM 723 C CA . GLY A 1 90 ? 8.483 4.056 4.871 1.00 94.00 90 GLY A CA 1
ATOM 724 C C . GLY A 1 90 ? 8.915 3.181 3.690 1.00 94.00 90 GLY A C 1
ATOM 725 O O . GLY A 1 90 ? 9.307 2.016 3.839 1.00 94.00 90 GLY A O 1
ATOM 726 N N . LEU A 1 91 ? 8.824 3.760 2.493 1.00 93.94 91 LEU A N 1
ATOM 727 C CA . LEU A 1 91 ? 9.067 3.073 1.230 1.00 93.94 91 LEU A CA 1
ATOM 728 C C . LEU A 1 91 ? 9.633 4.035 0.183 1.00 93.94 91 LEU A C 1
ATOM 730 O O . LEU A 1 91 ? 9.058 5.091 -0.084 1.00 93.94 91 LEU A O 1
ATOM 734 N N . GLN A 1 92 ? 10.749 3.651 -0.426 1.00 92.38 92 GLN A N 1
ATOM 735 C CA . GLN A 1 92 ? 11.374 4.364 -1.532 1.00 92.38 92 GLN A CA 1
ATOM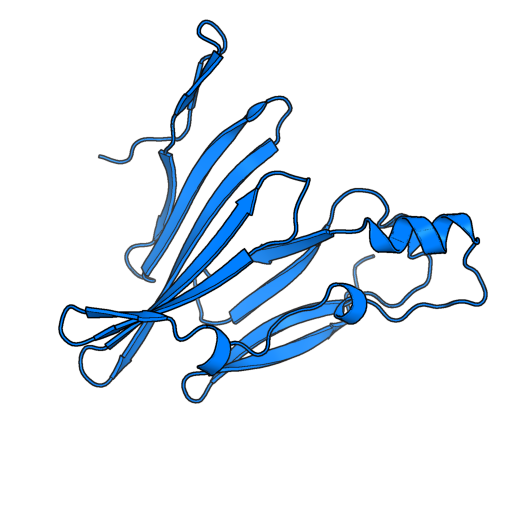 736 C C . GLN A 1 92 ? 11.364 3.499 -2.792 1.00 92.38 92 GLN A C 1
ATOM 738 O O . GLN A 1 92 ? 11.589 2.293 -2.748 1.00 92.38 92 GLN A O 1
ATOM 743 N N . GLN A 1 93 ? 11.156 4.139 -3.940 1.00 91.31 93 GLN A N 1
ATOM 744 C CA . GLN A 1 93 ? 11.086 3.469 -5.240 1.00 91.31 93 GLN A CA 1
ATOM 745 C C . GLN A 1 93 ? 12.361 2.665 -5.562 1.00 91.31 93 GLN A C 1
ATOM 747 O O . GLN A 1 93 ? 12.287 1.562 -6.094 1.00 91.31 93 GLN A O 1
ATOM 752 N N . SER A 1 94 ? 13.539 3.168 -5.180 1.00 91.69 94 SER A N 1
ATOM 753 C CA . SER A 1 94 ? 14.817 2.482 -5.405 1.00 91.69 94 SER A CA 1
ATOM 754 C C . SER A 1 94 ? 14.982 1.178 -4.620 1.00 91.69 94 SER A C 1
ATOM 756 O O . SER A 1 94 ? 15.921 0.437 -4.883 1.00 91.69 94 SER A O 1
ATOM 758 N N . GLU A 1 95 ? 14.113 0.889 -3.647 1.00 94.50 95 GLU A N 1
ATOM 759 C CA . GLU A 1 95 ? 14.144 -0.372 -2.894 1.00 94.50 95 GLU A CA 1
ATOM 760 C C . GLU A 1 95 ? 13.592 -1.555 -3.701 1.00 94.50 95 GLU A C 1
ATOM 762 O O . GLU A 1 95 ? 13.846 -2.709 -3.360 1.00 94.50 95 GLU A O 1
ATOM 767 N N . PHE A 1 96 ? 12.850 -1.282 -4.776 1.00 94.81 96 PHE A N 1
ATOM 768 C CA . PHE A 1 96 ? 12.205 -2.302 -5.599 1.00 94.81 96 PHE A CA 1
ATOM 769 C C . PHE A 1 96 ? 13.126 -2.933 -6.637 1.00 94.81 96 PHE A C 1
ATOM 771 O O . PHE A 1 96 ? 12.727 -3.889 -7.298 1.00 94.81 96 PHE A O 1
ATOM 778 N N . TYR A 1 97 ? 14.340 -2.423 -6.827 1.00 92.56 97 TYR A N 1
ATOM 779 C CA . TYR A 1 97 ? 15.230 -2.956 -7.847 1.00 92.56 97 TYR A CA 1
ATOM 780 C C . TYR A 1 97 ? 16.705 -2.829 -7.482 1.00 92.56 97 TYR A C 1
ATOM 782 O O . TYR A 1 97 ? 17.142 -1.908 -6.795 1.00 92.56 97 TYR A O 1
ATOM 790 N N . LYS A 1 98 ? 17.508 -3.747 -8.020 1.00 91.69 98 LYS A N 1
ATOM 791 C CA . LYS A 1 98 ? 18.968 -3.663 -8.022 1.00 91.69 98 LYS A CA 1
ATOM 792 C C . LYS A 1 98 ? 19.449 -3.554 -9.463 1.00 91.69 98 LYS A C 1
ATOM 794 O O . LYS A 1 98 ? 19.407 -4.531 -10.208 1.00 91.69 98 LYS A O 1
ATOM 799 N N . LEU A 1 99 ? 19.909 -2.356 -9.831 1.00 89.62 99 LEU A N 1
ATOM 800 C CA . LEU A 1 99 ? 20.291 -2.040 -11.208 1.00 89.62 99 LEU A CA 1
ATOM 801 C C . LEU A 1 99 ? 21.499 -2.848 -11.680 1.00 89.62 99 LEU A C 1
ATOM 803 O O . LEU A 1 99 ? 22.564 -2.806 -11.056 1.00 89.62 99 LEU A O 1
ATOM 807 N N . ASN A 1 100 ? 21.360 -3.479 -12.843 1.00 88.00 100 ASN A N 1
ATOM 808 C CA . ASN A 1 100 ? 22.482 -4.002 -13.612 1.00 88.00 100 ASN A CA 1
ATOM 809 C C . ASN A 1 100 ? 23.009 -2.912 -14.561 1.00 88.00 100 ASN A C 1
ATOM 811 O O . ASN A 1 100 ? 22.581 -2.787 -15.703 1.00 88.00 100 ASN A O 1
ATOM 815 N N . ARG A 1 101 ? 23.939 -2.078 -14.079 1.00 80.25 101 ARG A N 1
ATOM 816 C CA . ARG A 1 101 ? 24.400 -0.894 -14.831 1.00 80.25 101 ARG A CA 1
ATOM 817 C C . ARG A 1 101 ? 25.166 -1.215 -16.116 1.00 80.25 101 ARG A C 1
ATOM 819 O O . ARG A 1 101 ? 25.236 -0.355 -16.984 1.00 80.25 101 ARG A O 1
ATOM 826 N N . SER A 1 102 ? 25.736 -2.411 -16.240 1.00 76.75 102 SER A N 1
ATOM 827 C CA . SER A 1 102 ? 26.596 -2.801 -17.368 1.00 76.75 102 SER A CA 1
ATOM 828 C C . SER A 1 102 ? 25.872 -2.950 -18.713 1.00 76.75 102 SER A C 1
ATOM 830 O O . SER A 1 102 ? 26.548 -3.122 -19.720 1.00 76.75 102 SER A O 1
ATOM 832 N N . GLY A 1 103 ? 24.539 -2.849 -18.747 1.00 70.00 103 GLY A N 1
ATOM 833 C CA . GLY A 1 103 ? 23.741 -2.919 -19.979 1.00 70.00 103 GLY A CA 1
ATOM 834 C C . GLY A 1 103 ? 22.703 -1.807 -20.136 1.00 70.00 103 GLY A C 1
ATOM 835 O O . GLY A 1 103 ? 21.874 -1.891 -21.033 1.00 70.00 103 GLY A O 1
ATOM 836 N N . LEU A 1 104 ? 22.708 -0.783 -19.273 1.00 82.69 104 LEU A N 1
ATOM 837 C CA . LEU A 1 104 ? 21.691 0.271 -19.307 1.00 82.69 104 LEU A CA 1
ATOM 838 C C . LEU A 1 104 ? 22.167 1.494 -20.090 1.00 82.69 104 LEU A C 1
ATOM 840 O O . LEU A 1 104 ? 23.177 2.116 -19.754 1.00 82.69 104 LEU A O 1
ATOM 844 N N . GLU A 1 105 ? 21.383 1.881 -21.091 1.00 86.38 105 GLU A N 1
ATOM 845 C CA . GLU A 1 105 ? 21.556 3.144 -21.804 1.00 86.38 105 GLU A CA 1
ATOM 846 C C . GLU A 1 105 ? 21.308 4.348 -20.877 1.00 86.38 105 GLU A C 1
ATOM 848 O O . GLU A 1 105 ? 20.551 4.277 -19.902 1.00 86.38 105 GLU A O 1
ATOM 853 N N . GLN A 1 106 ? 21.928 5.497 -21.177 1.00 85.88 106 GLN A N 1
ATOM 854 C CA . GLN A 1 106 ? 21.748 6.710 -20.365 1.00 85.88 106 GLN A CA 1
ATOM 855 C C . GLN A 1 106 ? 20.291 7.182 -20.308 1.00 85.88 106 GLN A C 1
ATOM 857 O O . GLN A 1 106 ? 19.877 7.765 -19.304 1.00 85.88 106 GLN A O 1
ATOM 862 N N . GLU A 1 107 ? 19.525 6.955 -21.374 1.00 88.62 107 GLU A N 1
ATOM 863 C CA . GLU A 1 107 ? 18.100 7.272 -21.410 1.00 88.62 107 GLU A CA 1
ATOM 864 C C . GLU A 1 107 ? 17.319 6.414 -20.413 1.00 88.62 107 GLU A C 1
ATOM 866 O O . GLU A 1 107 ? 16.593 6.966 -19.585 1.00 88.62 107 GLU A O 1
ATOM 871 N N . SER A 1 108 ? 17.578 5.103 -20.377 1.00 89.69 108 SER A N 1
ATOM 872 C CA . SER A 1 108 ? 16.982 4.188 -19.398 1.00 89.69 108 SER A CA 1
ATOM 873 C C . SER A 1 108 ? 17.238 4.634 -17.960 1.00 89.69 108 SER A C 1
ATOM 875 O O . SER A 1 108 ? 16.325 4.647 -17.141 1.00 89.69 108 SER A O 1
ATOM 877 N N . ILE A 1 109 ? 18.445 5.115 -17.645 1.00 87.31 109 ILE A N 1
ATOM 878 C CA . ILE A 1 109 ? 18.768 5.634 -16.303 1.00 87.31 109 ILE A CA 1
ATOM 879 C C . ILE A 1 109 ? 17.900 6.847 -15.924 1.00 87.31 109 ILE A C 1
ATOM 881 O O . ILE A 1 109 ? 17.552 7.012 -14.751 1.00 87.31 109 ILE A O 1
ATOM 885 N N . LYS A 1 110 ? 17.554 7.710 -16.888 1.00 89.81 110 LYS A N 1
ATOM 886 C CA . LYS A 1 110 ? 16.651 8.846 -16.648 1.00 89.81 110 LYS A CA 1
ATOM 887 C C . LYS A 1 110 ? 15.216 8.359 -16.457 1.00 89.81 110 LYS A C 1
ATOM 889 O O . LYS A 1 110 ? 14.582 8.775 -15.491 1.00 89.81 110 LYS A O 1
ATOM 894 N N . LYS A 1 111 ? 14.762 7.440 -17.314 1.00 91.38 111 LYS A N 1
ATOM 895 C CA . LYS A 1 111 ? 13.403 6.884 -17.304 1.00 91.38 111 LYS A CA 1
ATOM 896 C C . LYS A 1 111 ? 13.085 6.028 -16.088 1.00 91.38 111 LYS A C 1
ATOM 898 O O . LYS A 1 111 ? 11.980 6.114 -15.571 1.00 91.38 111 LYS A O 1
ATOM 903 N N . ILE A 1 112 ? 14.067 5.329 -15.520 1.00 89.62 112 ILE A N 1
ATOM 904 C CA . ILE A 1 112 ? 13.884 4.571 -14.273 1.00 89.62 112 ILE A CA 1
ATOM 905 C C . ILE A 1 112 ? 13.346 5.452 -13.134 1.00 89.62 112 ILE A C 1
ATOM 907 O O . ILE A 1 112 ? 12.566 4.977 -12.318 1.00 89.62 112 ILE A O 1
ATOM 911 N N . LYS A 1 113 ? 13.707 6.740 -13.068 1.00 87.31 113 LYS A N 1
ATOM 912 C CA . LYS A 1 113 ? 13.201 7.656 -12.025 1.00 87.31 113 LYS A CA 1
ATOM 913 C C . LYS A 1 113 ? 11.718 8.012 -12.181 1.00 87.31 113 LYS A C 1
ATOM 915 O O . LYS A 1 113 ? 11.148 8.591 -11.264 1.00 87.31 113 LYS A O 1
ATOM 920 N N . GLU A 1 114 ? 11.134 7.725 -13.341 1.00 89.62 114 GLU A N 1
ATOM 921 C CA . GLU A 1 114 ? 9.718 7.950 -13.641 1.00 89.62 114 GLU A CA 1
ATOM 922 C C . GLU A 1 114 ? 8.861 6.715 -13.305 1.00 89.62 114 GLU A C 1
ATOM 924 O O . GLU A 1 114 ? 7.641 6.837 -13.240 1.00 89.62 114 GLU A O 1
ATOM 929 N N . ILE A 1 115 ? 9.480 5.553 -13.042 1.00 90.19 115 ILE A N 1
ATOM 930 C CA . ILE A 1 115 ? 8.765 4.329 -12.656 1.00 90.19 115 ILE A CA 1
ATOM 931 C C . ILE A 1 115 ? 8.045 4.549 -11.323 1.00 90.19 115 ILE A C 1
ATOM 933 O O . ILE A 1 115 ? 8.613 5.066 -10.356 1.00 90.19 115 ILE A O 1
ATOM 937 N N . LEU A 1 116 ? 6.802 4.091 -11.252 1.00 91.00 116 LEU A N 1
ATOM 938 C CA . LEU A 1 116 ? 5.968 4.222 -10.070 1.00 91.00 116 LEU A CA 1
ATOM 939 C C . LEU A 1 116 ? 5.890 2.902 -9.299 1.00 91.00 116 LEU A C 1
ATOM 941 O O . LEU A 1 116 ? 6.242 1.830 -9.790 1.00 91.00 116 LEU A O 1
ATOM 945 N N . TYR A 1 117 ? 5.416 2.971 -8.061 1.00 92.00 117 TYR A N 1
ATOM 946 C CA . TYR A 1 117 ? 5.025 1.806 -7.280 1.00 92.00 117 TYR A CA 1
ATOM 947 C C . TYR A 1 117 ? 3.616 1.979 -6.729 1.00 92.00 117 TYR A C 1
ATOM 949 O O . TYR A 1 117 ? 3.202 3.076 -6.345 1.00 92.00 117 TYR A O 1
ATOM 957 N N . TYR A 1 118 ? 2.891 0.876 -6.654 1.00 91.56 118 TYR A N 1
ATOM 958 C CA . TYR A 1 118 ? 1.613 0.818 -5.969 1.00 91.56 118 TYR A CA 1
ATOM 959 C C . TYR A 1 118 ? 1.724 -0.144 -4.798 1.00 91.56 118 TYR A C 1
ATOM 961 O O . TYR A 1 118 ? 2.555 -1.053 -4.790 1.00 91.56 118 TYR A O 1
ATOM 969 N N . CYS A 1 119 ? 0.893 0.087 -3.799 1.00 94.06 119 CYS A N 1
ATOM 970 C CA . CYS A 1 119 ? 0.685 -0.801 -2.676 1.00 94.06 119 CYS A CA 1
ATOM 971 C C . CYS A 1 119 ? -0.775 -1.234 -2.651 1.00 94.06 119 CYS A C 1
ATOM 973 O O . CYS A 1 119 ? -1.641 -0.536 -3.176 1.00 94.06 119 CYS A O 1
ATOM 975 N N . GLU A 1 120 ? -1.042 -2.356 -2.003 1.00 94.12 120 GLU A N 1
ATOM 976 C CA . GLU A 1 120 ? -2.379 -2.868 -1.745 1.00 94.12 120 GLU A CA 1
ATOM 977 C C . GLU A 1 120 ? -2.502 -3.189 -0.261 1.00 94.12 120 GLU A C 1
ATOM 979 O O . GLU A 1 120 ? -1.656 -3.881 0.321 1.00 94.12 120 GLU A O 1
ATOM 984 N N . LEU A 1 121 ? -3.555 -2.668 0.368 1.00 96.50 121 LEU A N 1
ATOM 985 C CA . LEU A 1 121 ? -3.909 -3.091 1.717 1.00 96.50 121 LEU A CA 1
ATOM 986 C C . LEU A 1 121 ? -4.594 -4.466 1.667 1.00 96.50 121 LEU A C 1
ATOM 988 O O . LEU A 1 121 ? -5.390 -4.726 0.763 1.00 96.50 121 LEU A O 1
ATOM 992 N N . PRO A 1 122 ? -4.346 -5.349 2.649 1.00 95.44 122 PRO A N 1
ATOM 993 C CA . PRO A 1 122 ? -4.906 -6.691 2.622 1.00 95.44 122 PRO A CA 1
ATOM 994 C C . PRO A 1 122 ? -6.419 -6.672 2.859 1.00 95.44 122 PRO A C 1
ATOM 996 O O . PRO A 1 122 ? -6.886 -6.292 3.932 1.00 95.44 122 PRO A O 1
ATOM 999 N N . GLU A 1 123 ? -7.198 -7.192 1.907 1.00 93.75 123 GLU A N 1
ATOM 1000 C CA . GLU A 1 123 ? -8.600 -7.551 2.172 1.00 93.75 123 GLU A CA 1
ATOM 1001 C C . GLU A 1 123 ? -8.689 -8.713 3.179 1.00 93.75 123 GLU A C 1
ATOM 1003 O O . GLU A 1 123 ? -9.636 -8.821 3.961 1.00 93.75 123 GLU A O 1
ATOM 1008 N N . LYS A 1 124 ? -7.693 -9.605 3.170 1.00 92.56 124 LYS A N 1
ATOM 1009 C CA . LYS A 1 124 ? -7.554 -10.734 4.093 1.00 92.56 124 LYS A CA 1
ATOM 1010 C C . LYS A 1 124 ? -6.095 -10.874 4.517 1.00 92.56 124 LYS A C 1
ATOM 1012 O O . LYS A 1 124 ? -5.195 -10.779 3.691 1.00 92.56 124 LYS A O 1
ATOM 1017 N N . GLY A 1 125 ? -5.879 -11.197 5.790 1.00 93.06 125 GLY A N 1
ATOM 1018 C CA . GLY A 1 125 ? -4.540 -11.269 6.372 1.00 93.06 125 GLY A CA 1
ATOM 1019 C C . GLY A 1 125 ? -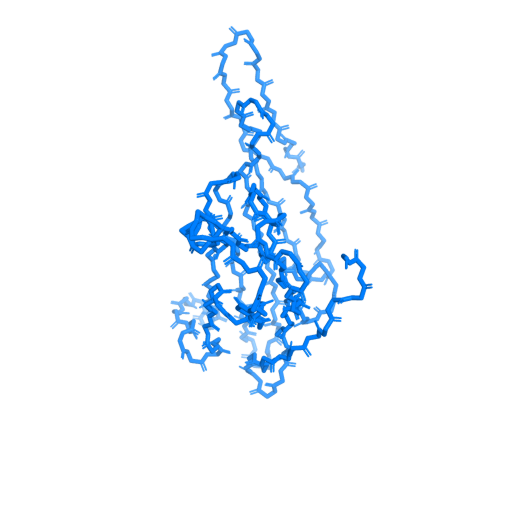4.063 -9.897 6.843 1.00 93.06 125 GLY A C 1
ATOM 1020 O O . GLY A 1 125 ? -4.872 -8.997 7.046 1.00 93.06 125 GLY A O 1
ATOM 1021 N N . PHE A 1 126 ? -2.756 -9.759 7.057 1.00 94.56 126 PHE A N 1
ATOM 1022 C CA . PHE A 1 126 ? -2.176 -8.567 7.688 1.00 94.56 126 PHE A CA 1
ATOM 1023 C C . PHE A 1 126 ? -0.960 -8.002 6.948 1.00 94.56 126 PHE A C 1
ATOM 1025 O O . PHE A 1 126 ? -0.278 -7.131 7.487 1.00 94.56 126 PHE A O 1
ATOM 1032 N N . THR A 1 127 ? -0.682 -8.503 5.746 1.00 96.69 127 THR A N 1
ATOM 1033 C CA . THR A 1 127 ? 0.481 -8.112 4.950 1.00 96.69 127 THR A CA 1
ATOM 1034 C C . THR A 1 127 ? 0.073 -7.087 3.904 1.00 96.69 127 THR A C 1
ATOM 1036 O O . THR A 1 127 ? -0.842 -7.337 3.126 1.00 96.69 127 THR A O 1
ATOM 1039 N N . ILE A 1 128 ? 0.765 -5.950 3.875 1.00 97.62 128 ILE A N 1
ATOM 1040 C CA . ILE A 1 128 ? 0.666 -4.980 2.778 1.00 97.62 128 ILE A CA 1
ATOM 1041 C C . ILE A 1 128 ? 1.661 -5.401 1.706 1.00 97.62 128 ILE A C 1
ATOM 1043 O O . ILE A 1 128 ? 2.811 -5.708 2.025 1.00 97.62 128 ILE A O 1
ATOM 1047 N N . THR A 1 129 ? 1.242 -5.404 0.449 1.00 96.38 129 THR A N 1
ATOM 1048 C CA . THR A 1 129 ? 2.106 -5.750 -0.683 1.00 96.38 129 THR A CA 1
ATOM 1049 C C . THR A 1 129 ? 2.259 -4.557 -1.594 1.00 96.38 129 THR A C 1
ATOM 1051 O O . THR A 1 129 ? 1.282 -3.885 -1.895 1.00 96.38 129 THR A O 1
ATOM 1054 N N . CYS A 1 130 ? 3.479 -4.300 -2.041 1.00 95.62 130 CYS A N 1
ATOM 1055 C CA . CYS A 1 130 ? 3.772 -3.262 -3.008 1.00 95.62 130 CYS A CA 1
ATOM 1056 C C . CYS A 1 130 ? 4.580 -3.836 -4.170 1.00 95.62 130 CYS A C 1
ATOM 1058 O O . CYS A 1 130 ? 5.436 -4.708 -3.971 1.00 95.62 130 CYS A O 1
ATOM 1060 N N . ALA A 1 131 ? 4.348 -3.303 -5.364 1.00 93.88 131 ALA A N 1
ATOM 1061 C CA . ALA A 1 131 ? 5.061 -3.658 -6.583 1.00 93.88 131 ALA A CA 1
ATOM 1062 C C . ALA A 1 131 ? 5.292 -2.415 -7.451 1.00 93.88 131 ALA A C 1
ATOM 1064 O O . ALA A 1 131 ? 4.584 -1.411 -7.329 1.00 93.88 131 ALA A O 1
ATOM 1065 N N . LEU A 1 132 ? 6.298 -2.486 -8.324 1.00 92.62 132 LEU A N 1
ATOM 1066 C CA . LEU A 1 132 ? 6.467 -1.481 -9.368 1.00 92.62 132 LEU A CA 1
ATOM 1067 C C . LEU A 1 132 ? 5.336 -1.595 -10.390 1.00 92.62 132 LEU A C 1
ATOM 1069 O O . LEU A 1 132 ? 4.854 -2.691 -10.675 1.00 92.62 132 LEU A O 1
ATOM 1073 N N . TYR A 1 133 ? 4.939 -0.461 -10.950 1.00 87.31 133 TYR A N 1
ATOM 1074 C CA . TYR A 1 133 ? 3.981 -0.388 -12.043 1.00 87.31 133 TYR A CA 1
ATOM 1075 C C . TYR A 1 133 ? 4.203 0.871 -12.878 1.00 87.31 133 TYR A C 1
ATOM 1077 O O . TYR A 1 133 ? 5.007 1.741 -12.534 1.00 87.31 133 TYR A O 1
ATOM 1085 N N . GLY A 1 134 ? 3.411 0.976 -13.939 1.00 79.62 134 GLY A N 1
ATOM 1086 C CA . GLY A 1 134 ? 3.400 2.122 -14.829 1.00 79.62 134 GLY A CA 1
ATOM 1087 C C . GLY A 1 134 ? 4.321 1.920 -16.018 1.00 79.62 134 GLY A C 1
ATOM 1088 O O . GLY A 1 134 ? 4.855 0.832 -16.247 1.00 79.62 134 GLY A O 1
ATOM 1089 N N . ASP A 1 135 ? 4.463 2.994 -16.777 1.00 78.25 135 ASP A N 1
ATOM 1090 C CA . ASP A 1 135 ? 5.325 3.030 -17.946 1.00 78.25 135 ASP A CA 1
ATOM 1091 C C . ASP A 1 135 ? 6.798 2.941 -17.512 1.00 78.25 135 ASP A C 1
ATOM 1093 O O . ASP A 1 135 ? 7.152 3.260 -16.371 1.00 78.25 135 ASP A O 1
ATOM 1097 N N . TYR A 1 136 ? 7.672 2.528 -18.429 1.00 87.38 136 TYR A N 1
ATOM 1098 C CA . TYR A 1 136 ? 9.125 2.490 -18.260 1.00 87.38 136 TYR A CA 1
ATOM 1099 C C . TYR A 1 136 ? 9.711 1.328 -17.450 1.00 87.38 136 TYR A C 1
ATOM 1101 O O . TYR A 1 136 ? 10.920 1.321 -17.197 1.00 87.38 136 TYR A O 1
ATOM 1109 N N . LEU A 1 137 ? 8.919 0.322 -17.067 1.00 88.81 137 LEU A N 1
ATOM 1110 C CA . LEU A 1 137 ? 9.453 -0.897 -16.441 1.00 88.81 137 LEU A CA 1
ATOM 1111 C C . LEU A 1 137 ? 10.469 -1.611 -17.340 1.00 88.81 137 LEU A C 1
ATOM 1113 O O . LEU A 1 137 ? 11.456 -2.149 -16.843 1.00 88.81 137 LEU A O 1
ATOM 1117 N N . GLU A 1 138 ? 10.280 -1.550 -18.656 1.00 88.88 138 GLU A N 1
ATOM 1118 C CA . GLU A 1 138 ? 11.191 -2.085 -19.666 1.00 88.88 138 GLU A CA 1
ATOM 1119 C C . GLU A 1 138 ? 12.603 -1.485 -19.574 1.00 88.88 138 GLU A C 1
ATOM 1121 O O . GLU A 1 138 ? 13.589 -2.160 -19.873 1.00 88.88 138 GLU A O 1
ATOM 1126 N N . HIS A 1 139 ? 12.736 -0.251 -19.072 1.00 89.69 139 HIS A N 1
ATOM 1127 C CA . HIS A 1 139 ? 14.035 0.394 -18.881 1.00 89.69 139 HIS A CA 1
ATOM 1128 C C . HIS A 1 139 ? 14.838 -0.187 -17.711 1.00 89.69 139 HIS A C 1
ATOM 1130 O O . HIS A 1 139 ? 16.004 0.174 -17.545 1.00 89.69 139 HIS A O 1
ATOM 1136 N N . LEU A 1 140 ? 14.266 -1.090 -16.905 1.00 89.12 140 LEU A N 1
ATOM 1137 C CA . LEU A 1 140 ? 15.024 -1.850 -15.910 1.00 89.12 140 LEU A CA 1
ATOM 1138 C C . LEU A 1 140 ? 15.888 -2.944 -16.557 1.00 89.12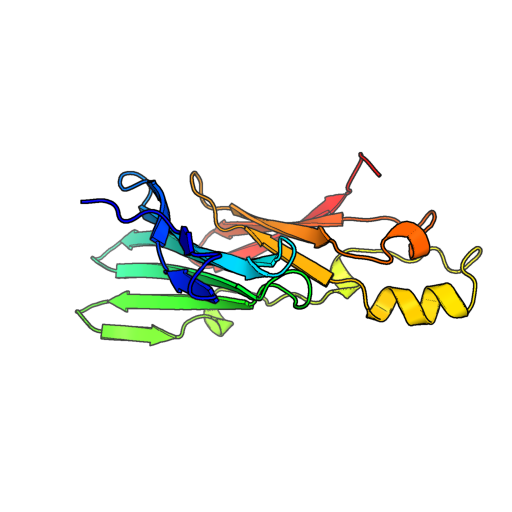 140 LEU A C 1
ATOM 1140 O O . LEU A 1 140 ? 16.889 -3.331 -15.947 1.00 89.12 140 LEU A O 1
ATOM 1144 N N . GLY A 1 141 ? 15.571 -3.393 -17.780 1.00 86.25 141 GLY A N 1
ATOM 1145 C CA . GLY A 1 141 ? 16.308 -4.450 -18.484 1.00 86.25 141 GLY A CA 1
ATOM 1146 C C . GLY A 1 141 ? 16.523 -5.689 -17.606 1.00 86.25 141 GLY A C 1
ATOM 1147 O O . GLY A 1 141 ? 15.638 -6.080 -16.852 1.00 86.25 141 GLY A O 1
ATOM 1148 N N . ASP A 1 142 ? 17.741 -6.237 -17.604 1.00 86.75 142 ASP A N 1
ATOM 1149 C CA . ASP A 1 142 ? 18.125 -7.411 -16.794 1.00 86.75 142 ASP A CA 1
ATOM 1150 C C . ASP A 1 142 ? 18.341 -7.104 -15.292 1.00 86.75 142 ASP A C 1
ATOM 1152 O O . ASP A 1 142 ? 19.052 -7.825 -14.578 1.00 86.75 142 ASP A O 1
ATOM 1156 N N . SER A 1 143 ? 17.820 -5.982 -14.788 1.00 88.69 143 SER A N 1
ATOM 1157 C CA . SER A 1 143 ? 17.925 -5.642 -13.367 1.00 88.69 143 SER A CA 1
ATOM 1158 C C . SER A 1 143 ? 17.087 -6.592 -12.515 1.00 88.69 143 SER A C 1
ATOM 1160 O O . SER A 1 143 ? 16.046 -7.089 -12.926 1.00 88.69 143 SER A O 1
ATOM 1162 N N . GLN A 1 144 ? 17.515 -6.823 -11.273 1.00 90.12 144 GLN A N 1
ATOM 1163 C CA . GLN A 1 144 ? 16.699 -7.605 -10.343 1.00 90.12 144 GLN A CA 1
ATOM 1164 C C . GLN A 1 144 ? 15.559 -6.734 -9.830 1.00 90.12 144 GLN A C 1
ATOM 1166 O O . GLN A 1 144 ? 15.826 -5.648 -9.319 1.00 90.12 144 GLN A O 1
ATOM 1171 N N . ILE A 1 145 ? 14.328 -7.230 -9.926 1.00 92.38 145 ILE A N 1
ATOM 1172 C CA . ILE A 1 145 ? 13.119 -6.556 -9.448 1.00 92.38 145 ILE A CA 1
ATOM 1173 C C . ILE A 1 145 ? 12.583 -7.306 -8.226 1.00 92.38 145 ILE A C 1
ATOM 1175 O O . ILE A 1 145 ? 12.665 -8.534 -8.132 1.00 92.38 145 ILE A O 1
ATOM 1179 N N . TYR A 1 146 ? 12.049 -6.564 -7.266 1.00 94.50 146 TYR A N 1
ATOM 1180 C CA . TYR A 1 146 ? 11.502 -7.074 -6.019 1.00 94.50 146 TYR A CA 1
ATOM 1181 C C . TYR A 1 146 ? 10.076 -6.574 -5.841 1.00 94.50 146 TYR A C 1
ATOM 1183 O O . TYR A 1 146 ? 9.794 -5.402 -6.064 1.00 94.50 146 TYR A O 1
ATOM 1191 N N . ASN A 1 147 ? 9.210 -7.450 -5.347 1.00 94.94 147 ASN A N 1
ATOM 1192 C CA . ASN A 1 147 ? 8.014 -7.026 -4.636 1.00 94.94 147 ASN A CA 1
ATOM 1193 C C . ASN A 1 147 ? 8.395 -6.790 -3.174 1.00 94.94 147 ASN A C 1
ATOM 1195 O O . ASN A 1 147 ? 9.241 -7.494 -2.610 1.00 94.94 147 ASN A O 1
ATOM 1199 N N . ILE A 1 148 ? 7.768 -5.802 -2.546 1.00 96.88 148 ILE A N 1
ATOM 1200 C CA . ILE A 1 148 ? 8.034 -5.458 -1.150 1.00 96.88 148 ILE A CA 1
ATOM 1201 C C . ILE A 1 148 ? 6.779 -5.756 -0.350 1.00 96.88 148 ILE A C 1
ATOM 1203 O O . ILE A 1 148 ? 5.704 -5.246 -0.643 1.00 96.88 148 ILE A O 1
ATOM 1207 N N . SER A 1 149 ? 6.915 -6.611 0.655 1.00 97.19 149 SER A N 1
ATOM 1208 C CA . SER A 1 149 ? 5.850 -6.925 1.600 1.00 97.19 149 SER A CA 1
ATOM 1209 C C . SER A 1 149 ? 6.133 -6.272 2.946 1.00 97.19 149 SER A C 1
ATOM 1211 O O . SER A 1 149 ? 7.286 -6.160 3.360 1.00 97.19 149 SER A O 1
ATOM 1213 N N . PHE A 1 150 ? 5.081 -5.879 3.648 1.00 97.62 150 PHE A N 1
ATOM 1214 C CA . PHE A 1 150 ? 5.148 -5.368 5.008 1.00 97.62 150 PHE A CA 1
ATOM 1215 C C . PHE A 1 150 ? 4.272 -6.236 5.898 1.00 97.62 150 PHE A C 1
ATOM 1217 O O . PHE A 1 150 ? 3.044 -6.154 5.845 1.00 97.62 150 PHE A O 1
ATOM 1224 N N . ASP A 1 151 ? 4.910 -7.086 6.694 1.00 96.81 151 ASP A N 1
ATOM 1225 C CA . ASP A 1 151 ? 4.230 -8.030 7.571 1.00 96.81 151 ASP A CA 1
ATOM 1226 C C . ASP A 1 151 ? 3.937 -7.359 8.922 1.00 96.81 151 ASP A C 1
ATOM 1228 O O . ASP A 1 151 ? 4.827 -6.778 9.545 1.00 96.81 151 ASP A O 1
ATOM 1232 N N . TRP A 1 152 ? 2.692 -7.440 9.394 1.00 95.56 152 TRP A N 1
ATOM 1233 C CA . TRP A 1 152 ? 2.310 -6.920 10.708 1.00 95.56 152 TRP A CA 1
ATOM 1234 C C . TRP A 1 152 ? 2.803 -7.832 11.836 1.00 95.56 152 TRP A C 1
ATOM 1236 O O . TRP A 1 152 ? 2.322 -8.958 11.991 1.00 95.56 152 TRP A O 1
ATOM 1246 N N . LYS A 1 153 ? 3.738 -7.343 12.652 1.00 93.75 153 LYS A N 1
ATOM 1247 C CA . LYS A 1 153 ? 4.316 -8.062 13.794 1.00 93.75 153 LYS A CA 1
ATOM 1248 C C . LYS A 1 153 ? 4.629 -7.095 14.925 1.00 93.75 153 LYS A C 1
ATOM 1250 O O . LYS A 1 153 ? 5.113 -5.996 14.690 1.00 93.75 153 LYS A O 1
ATOM 1255 N N . ASN A 1 154 ? 4.370 -7.512 16.165 1.00 91.69 154 ASN A N 1
ATOM 1256 C CA . ASN A 1 154 ? 4.663 -6.710 17.362 1.00 91.69 154 ASN A CA 1
ATOM 1257 C C . ASN A 1 154 ? 4.141 -5.260 17.262 1.00 91.69 154 ASN A C 1
ATOM 1259 O O . ASN A 1 154 ? 4.834 -4.311 17.615 1.00 91.69 154 ASN A O 1
ATOM 1263 N N . GLU A 1 155 ? 2.920 -5.108 16.739 1.00 92.12 155 GLU A N 1
ATOM 1264 C CA . GLU A 1 155 ? 2.242 -3.822 16.515 1.00 92.12 155 GLU A CA 1
ATOM 1265 C C . GLU A 1 155 ? 2.931 -2.859 15.530 1.00 92.12 155 GLU A C 1
ATOM 1267 O O . GLU A 1 155 ? 2.675 -1.654 15.557 1.00 92.12 155 GLU A O 1
ATOM 1272 N N . LYS A 1 156 ? 3.804 -3.372 14.657 1.00 95.94 156 LYS A N 1
ATOM 1273 C CA . LYS A 1 156 ? 4.496 -2.602 13.619 1.00 95.94 156 LYS A CA 1
ATOM 1274 C C . LYS A 1 156 ? 4.585 -3.386 12.314 1.00 95.94 156 LYS A C 1
ATOM 1276 O O . LYS A 1 156 ? 4.375 -4.596 12.274 1.00 95.94 156 LYS A O 1
ATOM 1281 N N . PHE A 1 157 ? 4.910 -2.686 11.238 1.00 97.62 157 PHE A N 1
ATOM 1282 C CA . PHE A 1 157 ? 5.172 -3.283 9.939 1.00 97.62 157 PHE A CA 1
ATOM 1283 C C . PHE A 1 157 ? 6.660 -3.580 9.763 1.00 97.62 157 PHE A C 1
ATOM 1285 O O . PHE A 1 157 ? 7.498 -2.677 9.769 1.00 97.62 157 PHE A O 1
ATOM 1292 N N . GLU A 1 158 ? 6.981 -4.852 9.551 1.00 97.25 158 GLU A N 1
ATOM 1293 C CA . GLU A 1 158 ? 8.322 -5.303 9.191 1.00 97.25 158 GLU A CA 1
ATOM 1294 C C . GLU A 1 158 ? 8.431 -5.468 7.673 1.00 97.25 158 GLU A C 1
ATOM 1296 O O . GLU A 1 158 ? 7.653 -6.193 7.053 1.00 97.25 158 GLU A O 1
ATOM 1301 N N . LYS A 1 159 ? 9.415 -4.796 7.069 1.00 96.62 159 LYS A N 1
ATOM 1302 C CA . LYS A 1 159 ? 9.672 -4.842 5.625 1.00 96.62 159 LYS A CA 1
ATOM 1303 C C . LYS A 1 159 ? 10.354 -6.157 5.237 1.00 96.62 159 LYS A C 1
ATOM 1305 O O . LYS A 1 159 ? 11.371 -6.526 5.822 1.00 96.62 159 LYS A O 1
ATOM 1310 N N . ARG A 1 160 ? 9.842 -6.821 4.201 1.00 95.12 160 ARG A N 1
ATOM 1311 C CA . ARG A 1 160 ? 10.387 -8.045 3.603 1.00 95.12 160 ARG A CA 1
ATOM 1312 C C . ARG A 1 160 ? 10.475 -7.892 2.087 1.00 95.12 160 ARG A C 1
ATOM 1314 O O . ARG A 1 160 ? 9.472 -7.666 1.416 1.00 95.12 160 ARG A O 1
ATOM 1321 N N . LEU A 1 161 ? 11.682 -8.054 1.551 1.00 90.69 161 LEU A N 1
ATOM 1322 C CA . LEU A 1 161 ? 11.925 -8.089 0.109 1.00 90.69 161 LEU A CA 1
ATOM 1323 C C . LEU A 1 161 ? 11.633 -9.491 -0.428 1.00 90.69 161 LEU A C 1
ATOM 1325 O O . LEU A 1 161 ? 12.106 -10.485 0.126 1.00 90.69 161 LEU A O 1
ATOM 1329 N N . GLN A 1 162 ? 10.890 -9.569 -1.524 1.00 87.62 162 GLN A N 1
ATOM 1330 C CA . GLN A 1 162 ? 10.627 -10.809 -2.240 1.00 87.62 162 GLN A CA 1
ATOM 1331 C C . GLN A 1 162 ? 11.051 -10.626 -3.691 1.00 87.62 162 GLN A C 1
ATOM 1333 O O . GLN A 1 162 ? 10.516 -9.776 -4.395 1.00 87.62 162 GLN A O 1
ATOM 1338 N N . LYS A 1 163 ? 12.044 -11.403 -4.136 1.00 80.31 163 LYS A N 1
ATOM 1339 C CA . LYS A 1 163 ? 12.511 -11.336 -5.524 1.00 80.31 163 LYS A CA 1
ATOM 1340 C C . LYS A 1 163 ? 11.348 -11.684 -6.451 1.00 80.31 163 LYS A C 1
ATOM 1342 O O . LYS A 1 163 ? 10.730 -12.736 -6.279 1.00 80.31 163 LYS A O 1
ATOM 1347 N N . ASN A 1 164 ? 11.051 -10.793 -7.391 1.00 74.12 164 ASN A N 1
ATOM 1348 C CA . ASN A 1 164 ? 10.056 -11.067 -8.409 1.00 74.12 164 ASN A CA 1
ATOM 1349 C C . ASN A 1 164 ? 10.654 -12.088 -9.389 1.00 74.12 164 ASN A C 1
ATOM 1351 O O . ASN A 1 164 ? 11.806 -11.949 -9.803 1.00 74.12 164 ASN A O 1
ATOM 1355 N N . SER A 1 165 ? 9.915 -13.165 -9.646 1.00 58.72 165 SER A N 1
ATOM 1356 C CA . SER A 1 165 ? 10.364 -14.277 -10.497 1.00 58.72 165 SER A CA 1
ATOM 1357 C C . SER A 1 165 ? 9.759 -14.209 -11.901 1.00 58.72 165 SER A C 1
ATOM 1359 O O . SER A 1 165 ? 10.182 -14.976 -12.758 1.00 58.72 165 SER A O 1
ATOM 1361 N N . ASP A 1 166 ? 8.804 -13.295 -12.114 1.00 53.44 166 ASP A N 1
ATOM 1362 C CA . ASP A 1 166 ? 7.858 -13.327 -13.234 1.00 53.44 166 ASP A CA 1
ATOM 1363 C C . ASP A 1 166 ? 7.983 -12.112 -14.181 1.00 53.44 166 ASP A C 1
ATOM 1365 O O . ASP A 1 166 ? 7.011 -11.739 -14.836 1.00 53.44 166 ASP A O 1
ATOM 1369 N N . LEU A 1 167 ? 9.163 -11.486 -14.255 1.00 50.34 167 LEU A N 1
ATOM 1370 C CA . LEU A 1 167 ? 9.501 -10.461 -15.256 1.00 50.34 167 LEU A CA 1
ATOM 1371 C C . LEU A 1 167 ? 10.722 -10.898 -16.064 1.00 50.34 167 LEU A C 1
ATOM 1373 O O . LEU A 1 167 ? 11.720 -11.299 -15.420 1.00 50.34 167 LEU A O 1
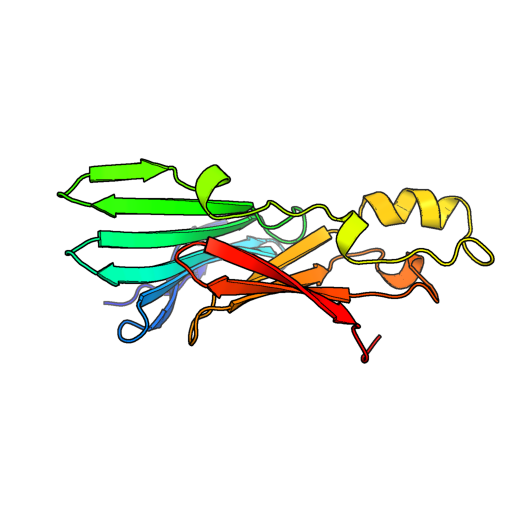#

Radius of gyration: 18.18 Å; chains: 1; bounding box: 54×29×47 Å

Secondary structure (DSSP, 8-state):
--PPPEEETTTTEEE-EEEEEETTTTEEEEEE--GGG--EEEEEEEEEETTTEEEEEEEEEEGGGS--EEEEEEEETTEEEE-HHHH-----GGGGEE--GGG--HHHHHHGGG-EEEEE--SSSSEEEEEEESTTGGGGTT-EEEEEEEEEETTEEEEEEEE----

pLDDT: mean 87.26, std 10.75, range [48.38, 98.19]

Foldseek 3Di:
DFDAWDQDPVVRDTDKTWPDDDPPQAKTKIWTQDPPRFIWIKIWGWDDDPPPKIKIWIWTDGGQQAAIDIWIWMQDPNDIDTCCVVAPVDDDLVVFWDAPPPPADPVLVVLSVRWYKYWDADPDAGKIKMAIDHPSPCSSPPIWGWIWIFHQDPNHTDIDTHTDPDD

Sequence (167 aa):
MSRKANFDEMSIEQTWGNHTINKTNGFLSIGKPGMMGSDYKVEFAVWRKPGNSSIVGINSTYGFQRNSLLSFYEFKFNEWSDVTNQIFPGLQQSEFYKLNRSGLEQESIKKIKEILYYCELPEKGFTITCALYGDYLEHLGDSQIYNISFDWKNEKFEKRLQKNSDL

Organism: NCBI:txid1218564